Protein AF-A0A434CWB8-F1 (afdb_monomer_lite)

Radius of gyration: 24.74 Å; chains: 1; bounding box: 97×46×40 Å

Secondary structure (DSSP, 8-state):
---------------------THHHHHHHHHHHHHHHHHHHHTTEEEE-SEEEE-SSEEEEEEEEEEETT-SS-EEEEEEEEEEEEEETTEEEEEEEEE--EEEEETTEEEEE---EEEEEEEPPTT--STTTTSPB--

Sequence (139 aa):
MTIKRSTLRKLALSTFLLTLPLNAALAQDTAVADRLKAALVAQGVDITWTGVTGDNTSMVLQGVAIK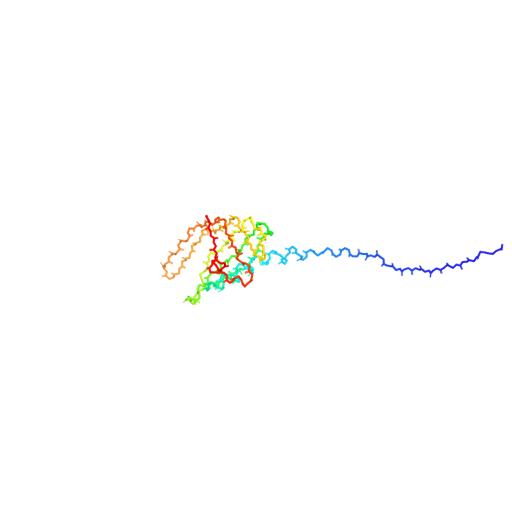PAAEKEALPIGDVKLEGVTEANGGYDIATVSTAAFTHSKDGVTLDLSPFVIHDMTVPADGATGPLGSLMMYK

pLDDT: mean 70.54, std 13.8, range [35.25, 88.81]

Foldseek 3Di:
DDDDDDDDPDDDDPPPPPPPCPVVFVVLQCVQVVLLQVLCVLVQKHKDAPDWDDGQAKIKGAQIWIDRNVHDDTHGQGIKIFHRWDDDPQWTWTQKIKGPFDWDDDPNDIDTDHIDMFGGWTRAHPPQPDPPRSDIDTD

Structure (mmCIF, N/CA/C/O backbone):
data_AF-A0A434CWB8-F1
#
_entry.id   AF-A0A434CWB8-F1
#
loop_
_atom_site.group_PDB
_atom_site.id
_atom_site.type_symbol
_atom_site.label_atom_id
_atom_site.label_alt_id
_atom_site.label_comp_id
_atom_site.label_asym_id
_atom_site.label_entity_id
_atom_site.label_seq_id
_atom_site.pdbx_PDB_ins_code
_atom_site.Cartn_x
_atom_site.Cartn_y
_atom_site.Cartn_z
_atom_site.occupancy
_atom_site.B_iso_or_equiv
_atom_site.auth_seq_id
_atom_site.auth_comp_id
_atom_site.auth_asym_id
_atom_site.auth_atom_id
_atom_site.pdbx_PDB_model_num
ATOM 1 N N . MET A 1 1 ? 77.628 30.147 -9.264 1.00 35.25 1 MET A N 1
ATOM 2 C CA . MET A 1 1 ? 76.813 31.153 -9.988 1.00 35.25 1 MET A CA 1
ATOM 3 C C . MET A 1 1 ? 76.079 30.410 -11.098 1.00 35.25 1 MET A C 1
ATOM 5 O O . MET A 1 1 ? 76.761 29.768 -11.871 1.00 35.25 1 MET A O 1
ATOM 9 N N . THR A 1 2 ? 74.754 30.327 -11.217 1.00 40.12 2 THR A N 1
ATOM 10 C CA . THR A 1 2 ? 73.648 31.058 -10.582 1.00 40.12 2 THR A CA 1
ATOM 11 C C . THR A 1 2 ? 72.386 30.193 -10.718 1.00 40.12 2 THR A C 1
ATOM 13 O O . THR A 1 2 ? 72.061 29.733 -11.808 1.00 40.12 2 THR A O 1
ATOM 16 N N . ILE A 1 3 ? 71.695 29.955 -9.604 1.00 53.75 3 ILE A N 1
ATOM 17 C CA . ILE A 1 3 ? 70.449 29.183 -9.498 1.00 53.75 3 ILE A CA 1
ATOM 18 C C . ILE A 1 3 ? 69.287 30.087 -9.931 1.00 53.75 3 ILE A C 1
ATOM 20 O O . ILE A 1 3 ? 69.067 31.124 -9.304 1.00 53.75 3 ILE A O 1
ATOM 24 N N . LYS A 1 4 ? 68.520 29.715 -10.967 1.00 51.47 4 LYS A N 1
ATOM 25 C CA . LYS A 1 4 ? 67.250 30.391 -11.278 1.00 51.47 4 LYS A CA 1
ATOM 26 C C . LYS A 1 4 ? 66.082 29.679 -10.601 1.00 51.47 4 LYS A C 1
ATOM 28 O O . LYS A 1 4 ? 65.676 28.587 -10.981 1.00 51.47 4 LYS A O 1
ATOM 33 N N . ARG A 1 5 ? 65.561 30.359 -9.580 1.00 56.03 5 ARG A N 1
ATOM 34 C CA . ARG A 1 5 ? 64.281 30.119 -8.914 1.00 56.03 5 ARG A CA 1
ATOM 35 C C . ARG A 1 5 ? 63.119 30.494 -9.843 1.00 56.03 5 ARG A C 1
ATOM 37 O O . ARG A 1 5 ? 63.142 31.557 -10.455 1.00 56.03 5 ARG A O 1
ATOM 44 N N . SER A 1 6 ? 62.083 29.665 -9.862 1.00 53.19 6 SER A 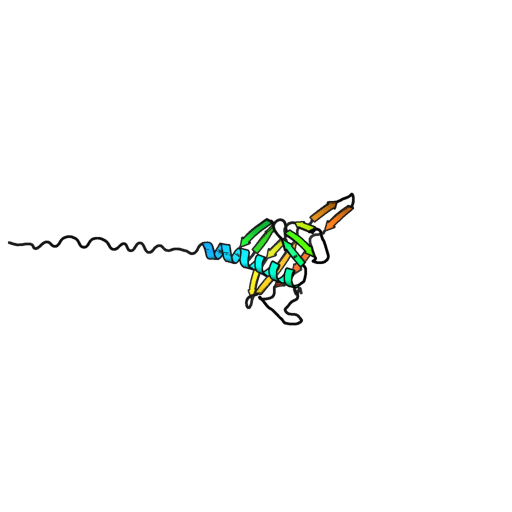N 1
ATOM 45 C CA . SER A 1 6 ? 60.698 30.049 -10.172 1.00 53.19 6 SER A CA 1
ATOM 46 C C . SER A 1 6 ? 59.800 29.097 -9.371 1.00 53.19 6 SER A C 1
ATOM 48 O O . SER A 1 6 ? 59.536 27.977 -9.784 1.00 53.19 6 SER A O 1
ATOM 50 N N . THR A 1 7 ? 59.679 29.279 -8.055 1.00 53.84 7 THR A N 1
ATOM 51 C CA . THR A 1 7 ? 58.588 30.012 -7.389 1.00 53.84 7 THR A CA 1
ATOM 52 C C . THR A 1 7 ? 57.226 29.923 -8.089 1.00 53.84 7 THR A C 1
ATOM 54 O O . THR A 1 7 ? 56.958 30.636 -9.046 1.00 53.84 7 THR A O 1
ATOM 57 N N . LEU A 1 8 ? 56.335 29.157 -7.447 1.00 55.69 8 LEU A N 1
ATOM 58 C CA . LEU A 1 8 ? 54.928 29.516 -7.228 1.00 55.69 8 LEU A CA 1
ATOM 59 C C . LEU A 1 8 ? 53.974 29.394 -8.428 1.00 55.69 8 LEU A C 1
ATOM 61 O O . LEU A 1 8 ? 53.350 30.366 -8.836 1.00 55.69 8 LEU A O 1
ATOM 65 N N . ARG A 1 9 ? 53.698 28.165 -8.872 1.00 45.44 9 ARG A N 1
ATOM 66 C CA . ARG A 1 9 ? 52.341 27.817 -9.335 1.00 45.44 9 ARG A CA 1
ATOM 67 C C . ARG A 1 9 ? 51.716 26.849 -8.343 1.00 45.44 9 ARG A C 1
ATOM 69 O O . ARG A 1 9 ? 51.646 25.646 -8.550 1.00 45.44 9 ARG A O 1
ATOM 76 N N . LYS A 1 10 ? 51.361 27.416 -7.191 1.00 49.06 10 LYS A N 1
ATOM 77 C CA . LYS A 1 10 ? 50.488 26.779 -6.214 1.00 49.06 10 LYS A CA 1
ATOM 78 C C . LYS A 1 10 ? 49.068 26.735 -6.785 1.00 49.06 10 LYS A C 1
ATOM 80 O O . LYS A 1 10 ? 48.628 27.708 -7.385 1.00 49.06 10 LYS A O 1
ATOM 85 N N . LEU A 1 11 ? 48.374 25.659 -6.424 1.00 56.28 11 LEU A N 1
ATOM 86 C CA . LEU A 1 11 ? 46.933 25.601 -6.185 1.00 56.28 11 LEU A CA 1
ATOM 87 C C . LEU A 1 11 ? 46.018 25.451 -7.415 1.00 56.28 11 LEU A C 1
ATOM 89 O O . LEU A 1 11 ? 45.491 26.417 -7.949 1.00 56.28 11 LEU A O 1
ATOM 93 N N . ALA A 1 12 ? 45.714 24.199 -7.751 1.00 54.09 12 ALA A N 1
ATOM 94 C CA . ALA A 1 12 ? 44.397 23.829 -8.263 1.00 54.09 12 ALA A CA 1
ATOM 95 C C . ALA A 1 12 ? 43.947 22.549 -7.543 1.00 54.09 12 ALA A C 1
ATOM 97 O O . ALA A 1 12 ? 44.117 21.431 -8.017 1.00 54.09 12 ALA A O 1
ATOM 98 N N . LEU A 1 13 ? 43.513 22.761 -6.300 1.00 55.53 13 LEU A N 1
ATOM 99 C CA . LEU A 1 13 ? 42.376 22.112 -5.650 1.00 55.53 13 LEU A CA 1
ATOM 100 C C . LEU A 1 13 ? 41.763 20.929 -6.437 1.00 55.53 13 LEU A C 1
ATOM 102 O O . LEU A 1 13 ? 40.831 21.116 -7.208 1.00 55.53 13 LEU A O 1
ATOM 106 N N . SER A 1 14 ? 42.264 19.710 -6.231 1.00 51.56 14 SER A N 1
ATOM 107 C CA . SER A 1 14 ? 41.568 18.477 -6.635 1.00 51.56 14 SER A CA 1
ATOM 108 C C . SER A 1 14 ? 41.061 17.758 -5.394 1.00 51.56 14 SER A C 1
ATOM 110 O O . SER A 1 14 ? 41.428 16.625 -5.104 1.00 51.56 14 SER A O 1
ATOM 112 N N . THR A 1 15 ? 40.212 18.446 -4.634 1.00 60.66 15 THR A N 1
ATOM 113 C CA . THR A 1 15 ? 39.267 17.769 -3.751 1.00 60.66 15 THR A CA 1
ATOM 114 C C . THR A 1 15 ? 38.110 17.356 -4.650 1.00 60.66 15 THR A C 1
ATOM 116 O O . THR A 1 15 ? 37.138 18.093 -4.801 1.00 60.66 15 THR A O 1
ATOM 119 N N . PHE A 1 16 ? 38.252 16.222 -5.339 1.00 58.47 16 PHE A N 1
ATOM 120 C CA . PHE A 1 16 ? 37.101 15.570 -5.949 1.00 58.47 16 PHE A CA 1
ATOM 121 C C . PHE A 1 16 ? 36.198 15.166 -4.784 1.00 58.47 16 PHE A C 1
ATOM 123 O O . PHE A 1 16 ? 36.441 14.174 -4.099 1.00 58.47 16 PHE A O 1
ATOM 130 N N . LEU A 1 17 ? 35.224 16.027 -4.485 1.00 56.59 17 LEU A N 1
ATOM 131 C CA . LEU A 1 17 ? 34.087 15.688 -3.656 1.00 56.59 17 LEU A CA 1
ATOM 132 C C . LEU A 1 17 ? 33.446 14.478 -4.330 1.00 56.59 17 LEU A C 1
ATOM 134 O O . LEU A 1 17 ? 32.755 14.614 -5.336 1.00 56.59 17 LEU A O 1
ATOM 138 N N . LEU A 1 18 ? 33.700 13.295 -3.774 1.00 55.69 18 LEU A N 1
ATOM 139 C CA . LEU A 1 18 ? 32.794 12.163 -3.874 1.00 55.69 18 LEU A CA 1
ATOM 140 C C . LEU A 1 18 ? 31.480 12.624 -3.240 1.00 55.69 18 LEU A C 1
ATOM 142 O O . LEU A 1 18 ? 31.195 12.346 -2.078 1.00 55.69 18 LEU A O 1
ATOM 146 N N . THR A 1 19 ? 30.695 13.392 -3.994 1.00 54.44 19 THR A N 1
ATOM 147 C CA . THR A 1 19 ? 29.280 13.591 -3.732 1.00 54.44 19 THR A CA 1
ATOM 148 C C . THR A 1 19 ? 28.632 12.250 -4.026 1.00 54.44 19 THR A C 1
ATOM 150 O O . THR A 1 19 ? 28.102 12.017 -5.110 1.00 54.44 19 THR A O 1
ATOM 153 N N . LEU A 1 20 ? 28.767 11.321 -3.081 1.00 58.31 20 LEU A N 1
ATOM 154 C CA . LEU A 1 20 ? 27.896 10.166 -3.003 1.00 58.31 20 LEU A CA 1
ATOM 155 C C . LEU A 1 20 ? 26.473 10.732 -3.008 1.00 58.31 20 LEU A C 1
ATOM 157 O O . LEU A 1 20 ? 26.141 11.519 -2.116 1.00 58.31 20 LEU A O 1
ATOM 161 N N . PRO A 1 21 ?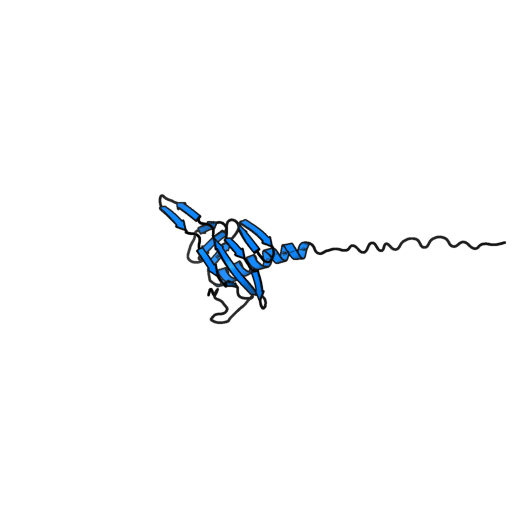 25.628 10.397 -3.992 1.00 53.47 21 PRO A N 1
ATOM 162 C CA . PRO A 1 21 ? 24.221 10.711 -3.899 1.00 53.47 21 PRO A CA 1
ATOM 163 C C . PRO A 1 21 ? 23.623 9.752 -2.863 1.00 53.47 21 PRO A C 1
ATOM 165 O O . PRO A 1 21 ? 22.957 8.786 -3.212 1.00 53.47 21 PRO A O 1
ATOM 168 N N . LEU A 1 22 ? 23.843 10.020 -1.568 1.00 52.09 22 LEU A N 1
ATOM 169 C CA . LEU A 1 22 ? 23.118 9.341 -0.483 1.00 52.09 22 LEU A CA 1
ATOM 170 C C . LEU A 1 22 ? 21.596 9.580 -0.587 1.00 52.09 22 LEU A C 1
ATOM 172 O O . LEU A 1 22 ? 20.811 8.874 0.032 1.00 52.09 22 LEU A O 1
ATOM 176 N N . ASN A 1 23 ? 21.177 10.539 -1.417 1.00 47.62 23 ASN A N 1
ATOM 177 C CA . ASN A 1 23 ? 19.782 10.896 -1.655 1.00 47.62 23 ASN A CA 1
ATOM 178 C C . ASN A 1 23 ? 19.059 9.962 -2.641 1.00 47.62 23 ASN A C 1
ATOM 180 O O . ASN A 1 23 ? 17.834 9.987 -2.683 1.00 47.62 23 ASN A O 1
ATOM 184 N N . ALA A 1 24 ? 19.775 9.151 -3.432 1.00 48.69 24 ALA A N 1
ATOM 185 C CA . ALA A 1 24 ? 19.123 8.208 -4.346 1.00 48.69 24 ALA A CA 1
ATOM 186 C C . ALA A 1 24 ? 18.401 7.089 -3.576 1.00 48.69 24 ALA A C 1
ATOM 188 O O . ALA A 1 24 ? 17.314 6.683 -3.967 1.00 48.69 24 ALA A O 1
ATOM 189 N N . ALA A 1 25 ? 18.961 6.658 -2.440 1.00 44.81 25 ALA A N 1
ATOM 190 C CA . ALA A 1 25 ? 18.332 5.657 -1.583 1.00 44.81 25 ALA A CA 1
ATOM 191 C C . ALA A 1 25 ? 17.029 6.175 -0.949 1.00 44.81 25 ALA A C 1
ATOM 193 O O . ALA A 1 25 ? 16.050 5.447 -0.916 1.00 44.81 25 ALA A O 1
ATOM 194 N N . LEU A 1 26 ? 16.987 7.443 -0.519 1.00 45.16 26 LEU A N 1
ATOM 195 C CA . LEU A 1 26 ? 15.808 8.030 0.136 1.00 45.16 26 LEU A CA 1
ATOM 196 C C . LEU A 1 26 ? 14.682 8.412 -0.840 1.00 45.16 26 LEU A C 1
ATOM 198 O O . LEU A 1 26 ? 13.517 8.352 -0.470 1.00 45.16 26 LEU A O 1
ATOM 202 N N . ALA A 1 27 ? 15.009 8.814 -2.073 1.00 49.56 27 ALA A N 1
ATOM 203 C CA . ALA A 1 27 ? 14.003 9.132 -3.093 1.00 49.56 27 ALA A CA 1
ATOM 204 C C . ALA A 1 27 ? 13.410 7.874 -3.749 1.00 49.56 27 ALA A C 1
ATOM 206 O O . ALA A 1 27 ? 12.256 7.880 -4.173 1.00 49.56 27 ALA A O 1
ATOM 207 N N . GLN A 1 28 ? 14.194 6.797 -3.838 1.00 51.09 28 GLN A N 1
ATOM 208 C CA . GLN A 1 28 ? 13.708 5.510 -4.328 1.00 51.09 28 GLN A CA 1
ATOM 209 C C . GLN A 1 28 ? 12.768 4.838 -3.315 1.00 51.09 28 GLN A C 1
ATOM 211 O O . GLN A 1 28 ? 11.763 4.261 -3.724 1.00 51.09 28 GLN A O 1
ATOM 216 N N . ASP A 1 29 ? 13.039 4.996 -2.015 1.00 58.53 29 ASP A N 1
ATOM 217 C CA . ASP A 1 29 ? 12.224 4.434 -0.929 1.00 58.53 29 ASP A CA 1
ATOM 218 C C . ASP A 1 29 ? 10.782 4.984 -0.936 1.00 58.53 29 ASP A C 1
ATOM 220 O O . ASP A 1 29 ? 9.817 4.255 -0.715 1.00 58.53 29 ASP A O 1
ATOM 224 N N . THR A 1 30 ? 10.598 6.261 -1.302 1.00 67.62 30 THR A N 1
ATOM 225 C CA . THR A 1 30 ? 9.259 6.866 -1.436 1.00 67.62 30 THR A CA 1
ATOM 226 C C . THR A 1 30 ? 8.607 6.623 -2.798 1.00 67.62 30 THR A C 1
ATOM 228 O O . THR A 1 30 ? 7.380 6.641 -2.888 1.00 67.62 30 THR A O 1
ATOM 231 N N . ALA A 1 31 ? 9.386 6.358 -3.854 1.00 75.12 31 ALA A N 1
ATOM 232 C CA . ALA A 1 31 ? 8.865 6.181 -5.213 1.00 75.12 31 ALA A CA 1
ATOM 233 C C . ALA A 1 31 ? 7.893 4.993 -5.329 1.00 75.12 31 ALA A C 1
ATOM 235 O O . ALA A 1 31 ? 6.884 5.088 -6.029 1.00 75.12 31 ALA A O 1
ATOM 236 N N . VAL A 1 32 ? 8.154 3.902 -4.599 1.00 75.88 32 VAL A N 1
ATOM 237 C CA . VAL A 1 32 ? 7.265 2.727 -4.542 1.00 75.88 32 VAL A CA 1
ATOM 238 C C . VAL A 1 32 ? 5.919 3.098 -3.922 1.00 75.88 32 VAL A C 1
ATOM 240 O O . VAL A 1 32 ? 4.866 2.786 -4.480 1.00 75.88 32 VAL A O 1
ATOM 243 N N . ALA A 1 33 ? 5.945 3.795 -2.783 1.00 77.06 33 ALA A N 1
ATOM 244 C CA . ALA A 1 33 ? 4.743 4.215 -2.073 1.00 77.06 33 ALA A CA 1
ATOM 245 C C . ALA A 1 33 ? 3.911 5.190 -2.921 1.00 77.06 33 ALA A C 1
ATOM 247 O O . ALA A 1 33 ? 2.706 4.997 -3.097 1.00 77.06 33 ALA A O 1
ATOM 248 N N . ASP A 1 34 ? 4.560 6.189 -3.524 1.00 80.62 34 ASP A N 1
ATOM 249 C CA . ASP A 1 34 ? 3.913 7.154 -4.416 1.00 80.62 34 ASP A CA 1
ATOM 250 C C . ASP A 1 34 ? 3.292 6.474 -5.644 1.00 80.62 34 ASP A C 1
ATOM 252 O O . ASP A 1 34 ? 2.178 6.811 -6.054 1.00 80.62 34 ASP A O 1
ATOM 256 N N . ARG A 1 35 ? 3.963 5.458 -6.199 1.00 77.75 35 ARG A N 1
ATOM 257 C CA . ARG A 1 35 ? 3.441 4.658 -7.310 1.00 77.75 35 ARG A CA 1
ATOM 258 C C . ARG A 1 35 ? 2.224 3.833 -6.904 1.00 77.75 35 ARG A C 1
ATOM 260 O O . ARG A 1 35 ? 1.227 3.832 -7.627 1.00 77.75 35 ARG A O 1
ATOM 267 N N . LEU A 1 36 ? 2.287 3.162 -5.753 1.00 78.56 36 LEU A N 1
ATOM 268 C CA . LEU A 1 36 ? 1.165 2.408 -5.195 1.00 78.56 36 LEU A CA 1
ATOM 269 C C . LEU A 1 36 ? -0.051 3.321 -5.000 1.00 78.56 36 LEU A C 1
ATOM 271 O O . LEU A 1 36 ? -1.164 2.967 -5.392 1.00 78.56 36 LEU A O 1
ATOM 275 N N . LYS A 1 37 ? 0.165 4.532 -4.476 1.00 81.50 37 LYS A N 1
ATOM 276 C CA . LYS A 1 37 ? -0.885 5.545 -4.355 1.00 81.50 37 LYS A CA 1
ATOM 277 C C . LYS A 1 37 ? -1.472 5.937 -5.694 1.00 81.50 37 LYS A C 1
ATOM 279 O O . LYS A 1 37 ? -2.689 5.924 -5.832 1.00 81.50 37 LYS A O 1
ATOM 284 N N . ALA A 1 38 ? -0.638 6.260 -6.678 1.00 78.88 38 ALA A N 1
ATOM 285 C CA . ALA A 1 38 ? -1.114 6.628 -8.006 1.00 78.88 38 ALA A CA 1
ATOM 286 C C . ALA A 1 38 ? -1.969 5.513 -8.637 1.00 78.88 38 ALA A C 1
ATOM 288 O O . ALA A 1 38 ? -3.018 5.796 -9.216 1.00 78.88 38 ALA A O 1
ATOM 289 N N . ALA A 1 39 ? -1.565 4.248 -8.474 1.00 75.12 39 ALA A N 1
ATOM 290 C CA . ALA A 1 39 ? -2.321 3.097 -8.962 1.00 75.12 39 ALA A CA 1
ATOM 291 C C . ALA A 1 39 ? -3.684 2.944 -8.261 1.00 75.12 39 ALA A C 1
ATOM 293 O O . ALA A 1 39 ? -4.696 2.737 -8.929 1.00 75.12 39 ALA A O 1
ATOM 294 N N . LEU A 1 40 ? -3.734 3.093 -6.935 1.00 75.06 40 LEU A N 1
ATOM 295 C CA . LEU A 1 40 ? -4.979 3.024 -6.159 1.00 75.06 40 LEU A CA 1
ATOM 296 C C . LEU A 1 40 ? -5.929 4.185 -6.484 1.00 75.06 40 LEU A C 1
ATOM 298 O O . LEU A 1 40 ? -7.124 3.968 -6.682 1.00 75.06 40 LEU A O 1
ATOM 302 N N . VAL A 1 41 ? -5.399 5.400 -6.641 1.00 78.50 41 VAL A N 1
ATOM 303 C CA . VAL A 1 41 ? -6.182 6.580 -7.040 1.00 78.50 41 VAL A CA 1
ATOM 304 C C . VAL A 1 41 ? -6.787 6.379 -8.428 1.00 78.50 41 VAL A C 1
ATOM 306 O O . VAL A 1 41 ? -7.962 6.680 -8.635 1.00 78.50 41 VAL A O 1
ATOM 309 N N . ALA A 1 42 ? -6.032 5.797 -9.366 1.00 73.38 42 ALA A N 1
ATOM 310 C CA . ALA A 1 42 ? -6.548 5.437 -10.686 1.00 73.38 42 ALA A CA 1
ATOM 311 C C . ALA A 1 42 ? -7.689 4.399 -10.622 1.00 73.38 42 ALA A C 1
ATOM 313 O O . ALA A 1 42 ? -8.548 4.381 -11.501 1.00 73.38 42 ALA A O 1
ATOM 314 N N . GLN A 1 43 ? -7.734 3.578 -9.568 1.00 71.19 43 GLN A N 1
ATOM 315 C CA . GLN A 1 43 ? -8.811 2.621 -9.284 1.00 71.19 43 GLN A CA 1
ATOM 316 C C . GLN A 1 43 ? -9.949 3.224 -8.435 1.00 71.19 43 GLN A C 1
ATOM 318 O O . GLN A 1 43 ? -10.874 2.513 -8.046 1.00 71.19 43 GLN A O 1
ATOM 323 N N . GLY A 1 44 ? -9.918 4.533 -8.161 1.00 71.12 44 GLY A N 1
ATOM 324 C CA . GLY A 1 44 ? -10.949 5.229 -7.389 1.00 71.12 44 GLY A CA 1
ATOM 325 C C . GLY A 1 44 ? -10.805 5.071 -5.875 1.00 71.12 44 GLY A C 1
ATOM 326 O O . GLY A 1 44 ? -11.792 5.195 -5.150 1.00 71.12 44 GLY A O 1
ATOM 327 N N . VAL A 1 45 ? -9.598 4.786 -5.388 1.00 76.81 45 VAL A N 1
ATOM 328 C CA . VAL A 1 45 ? -9.294 4.628 -3.966 1.00 76.81 45 VAL A CA 1
ATOM 329 C C . VAL A 1 45 ? -8.148 5.564 -3.585 1.00 76.81 45 VAL A C 1
ATOM 331 O O . VAL A 1 45 ? -6.998 5.345 -3.952 1.00 76.81 45 VAL A O 1
ATOM 334 N N . ASP A 1 46 ? -8.445 6.610 -2.818 1.00 82.12 46 ASP A N 1
ATOM 335 C CA . ASP A 1 46 ? -7.417 7.480 -2.254 1.00 82.12 46 ASP A CA 1
ATOM 336 C C . ASP A 1 46 ? -6.749 6.787 -1.068 1.00 82.12 46 ASP A C 1
ATOM 338 O O . ASP A 1 46 ? -7.411 6.351 -0.128 1.00 82.12 46 ASP A O 1
ATOM 342 N N . ILE A 1 47 ? -5.421 6.716 -1.080 1.00 82.25 47 ILE A N 1
ATOM 343 C CA . ILE A 1 47 ? -4.632 6.197 0.037 1.00 82.25 47 ILE A CA 1
ATOM 344 C C . ILE A 1 47 ? -3.678 7.276 0.550 1.00 82.25 47 ILE A C 1
ATOM 346 O O . ILE A 1 47 ? -3.063 8.030 -0.212 1.00 82.25 47 ILE A O 1
ATOM 350 N N . THR A 1 48 ? -3.565 7.368 1.867 1.00 84.94 48 THR A N 1
ATOM 351 C CA . THR A 1 48 ? -2.668 8.295 2.562 1.00 84.94 48 THR A CA 1
ATOM 352 C C . THR A 1 48 ? -1.944 7.560 3.674 1.00 84.94 48 THR A C 1
ATOM 354 O O . THR A 1 48 ? -2.535 6.683 4.285 1.00 84.94 48 THR A O 1
ATOM 357 N N . TRP A 1 49 ? -0.701 7.925 3.960 1.00 87.31 49 TRP A N 1
ATOM 358 C CA . TRP A 1 49 ? 0.089 7.399 5.075 1.00 87.31 49 TRP A CA 1
ATOM 359 C C . TRP A 1 49 ? 0.797 8.554 5.778 1.00 87.31 49 TRP A C 1
ATOM 361 O O . TRP A 1 49 ? 0.971 9.631 5.202 1.00 87.31 49 TRP A O 1
ATOM 371 N N . THR A 1 50 ? 1.195 8.343 7.029 1.00 84.69 50 THR A N 1
ATOM 372 C CA . THR A 1 50 ? 1.913 9.345 7.829 1.00 84.69 50 THR A CA 1
ATOM 373 C C . THR A 1 50 ? 3.421 9.283 7.612 1.00 84.69 50 THR A C 1
ATOM 375 O O . THR A 1 50 ? 4.097 10.302 7.743 1.00 84.69 50 THR A O 1
ATOM 378 N N . GLY A 1 51 ? 3.945 8.114 7.242 1.00 82.06 51 GLY A N 1
ATOM 379 C CA . GLY A 1 51 ? 5.361 7.907 6.969 1.00 82.06 51 GLY A CA 1
ATOM 380 C C . GLY A 1 51 ? 5.630 6.588 6.258 1.00 82.06 51 GLY A C 1
ATOM 381 O O . GLY A 1 51 ? 4.767 5.715 6.195 1.00 82.06 51 GLY A O 1
ATOM 382 N N . VAL A 1 52 ? 6.836 6.462 5.714 1.00 84.19 52 VAL A N 1
ATOM 383 C CA . VAL A 1 52 ? 7.377 5.212 5.175 1.00 84.19 52 VAL A CA 1
ATOM 384 C C . VAL A 1 52 ? 8.666 4.937 5.930 1.00 84.19 52 VAL A C 1
ATOM 386 O O . VAL A 1 52 ? 9.473 5.844 6.130 1.00 84.19 52 VAL A O 1
ATOM 389 N N . THR A 1 53 ? 8.827 3.708 6.403 1.00 82.50 53 THR A N 1
ATOM 390 C CA . THR A 1 53 ? 10.033 3.266 7.108 1.00 82.50 53 THR A CA 1
ATOM 391 C C . THR A 1 53 ? 10.510 1.954 6.520 1.00 82.50 53 THR A C 1
ATOM 393 O O . THR A 1 53 ? 9.705 1.044 6.359 1.00 82.50 53 THR A O 1
ATOM 396 N N . GLY A 1 54 ? 11.797 1.826 6.219 1.00 78.44 54 GLY A N 1
ATOM 397 C CA . GLY A 1 54 ? 12.355 0.594 5.671 1.00 78.44 54 GLY A CA 1
ATOM 398 C C . GLY A 1 54 ? 13.397 0.859 4.598 1.00 78.44 54 GLY A C 1
ATOM 399 O O . GLY A 1 54 ? 14.115 1.856 4.666 1.00 78.44 54 GLY A O 1
ATOM 400 N N . ASP A 1 55 ? 13.505 -0.083 3.671 1.00 76.69 55 ASP A N 1
ATOM 401 C CA . ASP A 1 55 ? 14.367 -0.002 2.503 1.00 76.69 55 ASP A CA 1
ATOM 402 C C . ASP A 1 55 ? 13.636 -0.441 1.223 1.00 76.69 55 ASP A C 1
ATOM 404 O O . ASP A 1 55 ? 12.496 -0.911 1.241 1.00 76.69 55 ASP A O 1
ATOM 408 N N . ASN A 1 56 ? 14.354 -0.363 0.100 1.00 71.00 56 ASN A N 1
ATOM 409 C CA . ASN A 1 56 ? 13.854 -0.687 -1.237 1.00 71.00 56 ASN A CA 1
ATOM 410 C C . ASN A 1 56 ? 13.364 -2.135 -1.421 1.00 71.00 56 ASN A C 1
ATOM 412 O O . ASN A 1 56 ? 12.814 -2.440 -2.474 1.00 71.00 56 ASN A O 1
ATOM 416 N N . THR A 1 57 ? 13.603 -3.033 -0.464 1.00 77.56 57 THR A N 1
ATOM 417 C CA . THR A 1 57 ? 13.160 -4.432 -0.505 1.00 77.56 57 THR A CA 1
ATOM 418 C C . THR A 1 57 ? 12.085 -4.734 0.530 1.00 77.56 57 THR A C 1
ATOM 420 O O . THR A 1 57 ? 11.261 -5.616 0.297 1.00 77.56 57 THR A O 1
ATOM 423 N N . SER A 1 58 ? 12.083 -4.027 1.663 1.00 82.94 58 SER A N 1
ATOM 424 C CA . SER A 1 58 ? 11.121 -4.200 2.750 1.00 82.94 58 SER A CA 1
ATOM 425 C C . SER A 1 58 ? 10.790 -2.856 3.389 1.00 82.94 58 SER A C 1
ATOM 427 O O . SER A 1 58 ? 11.637 -2.249 4.044 1.00 82.94 58 SER A O 1
ATOM 429 N N . MET A 1 59 ? 9.542 -2.415 3.260 1.00 87.12 59 MET A N 1
ATOM 430 C CA . MET A 1 59 ? 9.081 -1.122 3.762 1.00 87.12 59 MET A CA 1
ATOM 431 C C . MET A 1 59 ? 7.757 -1.237 4.509 1.00 87.12 59 MET A C 1
ATOM 433 O O . MET A 1 59 ? 6.927 -2.093 4.229 1.00 87.12 59 MET A O 1
ATOM 437 N N . VAL A 1 60 ? 7.551 -0.356 5.476 1.00 87.62 60 VAL A N 1
ATOM 438 C CA . VAL A 1 60 ? 6.339 -0.242 6.277 1.00 87.62 60 VAL A CA 1
ATOM 439 C C . VAL A 1 60 ? 5.770 1.151 6.068 1.00 87.62 60 VAL A C 1
ATOM 441 O O . VAL A 1 60 ? 6.377 2.150 6.461 1.00 87.62 60 VAL A O 1
ATOM 444 N N . LEU A 1 61 ? 4.596 1.201 5.449 1.00 87.12 61 LEU A N 1
ATOM 445 C CA . LEU A 1 61 ? 3.747 2.379 5.377 1.00 87.12 61 LEU A CA 1
ATOM 446 C C . LEU A 1 61 ? 3.052 2.532 6.728 1.00 87.12 61 LEU A C 1
ATOM 448 O O . LEU A 1 61 ? 2.275 1.670 7.136 1.00 87.12 61 LEU A O 1
ATOM 452 N N . GLN A 1 62 ? 3.346 3.616 7.431 1.00 86.38 62 GLN A N 1
ATOM 453 C CA . GLN A 1 62 ? 2.815 3.875 8.762 1.00 86.38 62 GLN A CA 1
ATOM 454 C C . GLN A 1 62 ? 1.529 4.694 8.680 1.00 86.38 62 GLN A C 1
ATOM 456 O O . GLN A 1 62 ? 1.427 5.626 7.878 1.00 86.38 62 GLN A O 1
ATOM 461 N N . GLY A 1 63 ? 0.551 4.368 9.526 1.00 84.06 63 GLY A N 1
ATOM 462 C CA . GLY A 1 63 ? -0.694 5.127 9.646 1.00 84.06 63 GLY A CA 1
ATOM 463 C C . GLY A 1 63 ? -1.459 5.256 8.328 1.00 84.06 63 GLY A C 1
ATOM 464 O O . GLY A 1 63 ? -1.944 6.339 8.000 1.00 84.06 63 GLY A O 1
ATOM 465 N N . VAL A 1 64 ? -1.535 4.173 7.556 1.00 85.12 64 VAL A N 1
ATOM 466 C CA . VAL A 1 64 ? -2.283 4.123 6.304 1.00 85.12 64 VAL A CA 1
ATOM 467 C C . VAL A 1 64 ? -3.763 4.365 6.579 1.00 85.12 64 VAL A C 1
ATOM 469 O O . VAL A 1 64 ? -4.369 3.744 7.453 1.00 85.12 64 VAL A O 1
ATOM 472 N N . ALA A 1 65 ? -4.355 5.254 5.796 1.00 84.44 65 ALA A N 1
ATOM 473 C CA . ALA A 1 65 ? -5.782 5.493 5.724 1.00 84.44 65 ALA A CA 1
ATOM 474 C C . ALA A 1 65 ? -6.236 5.404 4.270 1.00 84.44 65 ALA A C 1
ATOM 476 O O . ALA A 1 65 ? -5.585 5.944 3.371 1.00 84.44 65 ALA A O 1
ATOM 477 N N . ILE A 1 66 ? -7.356 4.721 4.057 1.00 81.94 66 ILE A N 1
ATOM 478 C CA . ILE A 1 66 ? -7.957 4.529 2.743 1.00 81.94 66 ILE A CA 1
ATOM 479 C C . ILE A 1 66 ? -9.287 5.263 2.691 1.00 81.94 66 ILE A C 1
ATOM 481 O O . ILE A 1 66 ? -10.117 5.163 3.590 1.00 81.94 66 ILE A O 1
ATOM 485 N N . LYS A 1 67 ? -9.504 5.976 1.598 1.00 84.00 67 LYS A N 1
ATOM 486 C CA . LYS A 1 67 ? -10.732 6.676 1.282 1.00 84.00 67 LYS A CA 1
ATOM 487 C C . LYS A 1 67 ? -11.200 6.243 -0.109 1.00 84.00 67 LYS A C 1
ATOM 489 O O . LYS A 1 67 ? -10.696 6.741 -1.113 1.00 84.00 67 LYS A O 1
ATOM 494 N N . PRO A 1 68 ? -12.166 5.320 -0.200 1.00 77.88 68 PRO A N 1
ATOM 495 C CA . PRO A 1 68 ? -12.844 5.051 -1.462 1.00 77.88 68 PRO A CA 1
ATOM 496 C C . PRO A 1 68 ? -13.477 6.340 -2.005 1.00 77.88 68 PRO A C 1
ATOM 498 O O . PRO A 1 68 ? -14.033 7.118 -1.234 1.00 77.88 68 PRO A O 1
ATOM 501 N N . ALA A 1 69 ? -13.452 6.563 -3.319 1.00 75.31 69 ALA A N 1
ATOM 502 C CA . ALA A 1 69 ? -13.985 7.786 -3.931 1.00 75.31 69 ALA A CA 1
ATOM 503 C C . ALA A 1 69 ? -15.486 8.012 -3.652 1.00 75.31 69 ALA A C 1
ATOM 505 O O . ALA A 1 69 ? -15.962 9.147 -3.681 1.00 75.31 69 ALA A O 1
ATOM 506 N N . ALA A 1 70 ? -16.231 6.937 -3.373 1.00 74.81 70 ALA A N 1
ATOM 507 C CA . ALA A 1 70 ? -17.644 6.991 -3.001 1.00 74.81 70 ALA A CA 1
ATOM 508 C C . ALA A 1 70 ? -17.878 7.428 -1.540 1.00 74.81 70 ALA A C 1
ATOM 510 O O . ALA A 1 70 ? -18.985 7.842 -1.196 1.00 74.81 70 ALA A O 1
ATOM 511 N N . GLU A 1 71 ? -16.849 7.358 -0.693 1.00 75.69 71 GLU A N 1
ATOM 512 C CA . GLU A 1 71 ? -16.927 7.629 0.739 1.00 75.69 71 GLU A CA 1
ATOM 513 C C . GLU A 1 71 ? -16.396 9.023 1.085 1.00 75.69 71 GLU A C 1
ATOM 515 O O . GLU A 1 71 ? -15.468 9.559 0.473 1.00 75.69 71 GLU A O 1
ATOM 520 N N . LYS A 1 72 ? -16.992 9.648 2.105 1.00 74.19 72 LYS A N 1
ATOM 521 C CA . LYS A 1 72 ? -16.573 10.988 2.553 1.00 74.19 72 LYS A CA 1
ATOM 522 C C . LYS A 1 72 ? -15.430 10.937 3.557 1.00 74.19 72 LYS A C 1
ATOM 524 O O . LYS A 1 72 ? -14.554 11.808 3.514 1.00 74.19 72 LYS A O 1
ATOM 529 N N . GLU A 1 73 ? -15.444 9.936 4.428 1.00 78.94 73 GLU A N 1
ATOM 530 C CA . GLU A 1 73 ? -14.463 9.758 5.492 1.00 78.94 73 GLU A CA 1
ATOM 531 C C . GLU A 1 73 ? -13.374 8.772 5.066 1.00 78.94 73 GLU A C 1
ATOM 533 O O . GLU A 1 73 ? -13.647 7.760 4.425 1.00 78.94 73 GLU A O 1
ATOM 538 N N . ALA A 1 74 ? -12.127 9.088 5.413 1.00 81.88 74 ALA A N 1
ATOM 539 C CA . ALA A 1 74 ? -11.033 8.140 5.276 1.00 81.88 74 ALA A CA 1
ATOM 540 C C . ALA A 1 74 ? -11.099 7.145 6.437 1.00 81.88 74 ALA A C 1
ATOM 542 O O . ALA A 1 74 ? -11.192 7.552 7.597 1.00 81.88 74 ALA A O 1
ATOM 543 N N . LEU A 1 75 ? -11.024 5.857 6.124 1.00 79.62 75 LEU A N 1
ATOM 544 C CA . LEU A 1 75 ? -10.904 4.797 7.107 1.00 79.62 75 LEU A CA 1
ATOM 545 C C . LEU A 1 75 ? -9.414 4.589 7.413 1.00 79.62 75 LEU A C 1
ATOM 547 O O . LEU A 1 75 ? -8.680 4.129 6.532 1.00 79.62 75 LEU A O 1
ATOM 551 N N . PRO A 1 76 ? -8.930 4.931 8.621 1.00 82.94 76 PRO A N 1
ATOM 552 C CA . PRO A 1 76 ? -7.598 4.518 9.038 1.00 82.94 76 PRO A CA 1
ATOM 553 C C . PRO A 1 76 ? -7.568 2.993 9.111 1.00 82.94 76 PRO A C 1
ATOM 555 O O . PRO A 1 76 ? -8.498 2.394 9.630 1.00 82.94 76 PRO A O 1
ATOM 558 N N . ILE A 1 77 ? -6.522 2.376 8.574 1.00 80.00 77 ILE A N 1
ATOM 559 C CA . ILE A 1 77 ? -6.315 0.920 8.609 1.00 80.00 77 ILE A CA 1
ATOM 560 C C . ILE A 1 77 ? -5.050 0.568 9.397 1.00 80.00 77 ILE A C 1
ATOM 562 O O . ILE A 1 77 ? -4.889 -0.566 9.829 1.00 80.00 77 ILE A O 1
ATOM 566 N N . GLY A 1 78 ? -4.175 1.551 9.638 1.00 84.75 78 GLY A N 1
ATOM 567 C CA . GLY A 1 78 ? -2.956 1.382 10.422 1.00 84.75 78 GLY A CA 1
ATOM 568 C C . GLY A 1 78 ? -1.751 1.070 9.547 1.00 84.75 78 GLY A C 1
ATOM 569 O O . GLY A 1 78 ? -1.641 1.573 8.433 1.00 84.75 78 GLY A O 1
ATOM 570 N N . ASP A 1 79 ? -0.817 0.284 10.063 1.00 88.19 79 ASP A N 1
ATOM 571 C CA . ASP A 1 79 ? 0.457 0.065 9.385 1.00 88.19 79 ASP A CA 1
ATOM 572 C C . ASP A 1 79 ? 0.356 -1.072 8.357 1.00 88.19 79 ASP A C 1
ATOM 574 O O . ASP A 1 79 ? -0.224 -2.132 8.619 1.00 88.19 79 ASP A O 1
ATOM 578 N N . VAL A 1 80 ? 0.949 -0.849 7.183 1.00 85.25 80 VAL A N 1
ATOM 579 C CA . VAL A 1 80 ? 1.002 -1.805 6.071 1.00 85.25 80 VAL A CA 1
ATOM 580 C C . VAL A 1 80 ? 2.455 -2.098 5.742 1.00 85.25 80 VAL A C 1
ATOM 582 O O . VAL A 1 80 ? 3.218 -1.203 5.392 1.00 85.25 80 VAL A O 1
ATOM 585 N N . LYS A 1 81 ? 2.839 -3.366 5.829 1.00 88.81 81 LYS A N 1
ATOM 586 C CA . LYS A 1 81 ? 4.180 -3.854 5.527 1.00 88.81 81 LYS A CA 1
ATOM 587 C C . LYS A 1 81 ? 4.217 -4.445 4.120 1.00 88.81 81 LYS A C 1
ATOM 589 O O . LYS A 1 81 ? 3.389 -5.282 3.774 1.00 88.81 81 LYS A O 1
ATOM 594 N N . LEU A 1 82 ? 5.195 -4.021 3.336 1.00 86.81 82 LEU A N 1
ATOM 595 C CA . LEU A 1 82 ? 5.506 -4.473 1.986 1.00 86.81 82 LEU A CA 1
ATOM 596 C C . LEU A 1 82 ? 6.871 -5.166 2.030 1.00 86.81 82 LEU A C 1
ATOM 598 O O . LEU A 1 82 ? 7.846 -4.577 2.489 1.00 86.81 82 LEU A O 1
ATOM 602 N N . GLU A 1 83 ? 6.947 -6.407 1.567 1.00 87.69 83 GLU A N 1
ATOM 603 C CA . GLU A 1 83 ? 8.162 -7.225 1.557 1.00 87.69 83 GLU A CA 1
ATOM 604 C C . GLU A 1 83 ? 8.434 -7.782 0.164 1.00 87.69 83 GLU A C 1
ATOM 606 O O . GLU A 1 83 ? 7.513 -8.143 -0.572 1.00 87.69 83 GLU A O 1
ATOM 611 N N . GLY A 1 84 ? 9.718 -7.889 -0.176 1.00 83.50 84 GLY A N 1
ATOM 612 C CA . GLY A 1 84 ? 10.171 -8.362 -1.479 1.00 83.50 84 GLY A CA 1
ATOM 613 C C . GLY A 1 84 ? 9.775 -7.411 -2.602 1.00 83.50 84 GLY A C 1
ATOM 614 O O . GLY A 1 84 ? 9.304 -7.863 -3.641 1.00 83.50 84 GLY A O 1
ATOM 615 N N . VAL A 1 85 ? 9.917 -6.105 -2.371 1.00 84.19 85 VAL A N 1
ATOM 616 C CA . VAL A 1 85 ? 9.660 -5.087 -3.391 1.00 84.19 85 VAL A CA 1
ATOM 617 C C . VAL A 1 85 ? 10.752 -5.159 -4.460 1.00 84.19 85 VAL A C 1
ATOM 619 O O . VAL A 1 85 ? 11.945 -5.091 -4.168 1.00 84.19 85 VAL A O 1
ATOM 622 N N . THR A 1 86 ? 10.336 -5.298 -5.713 1.00 81.31 86 THR A N 1
ATOM 623 C CA . THR A 1 86 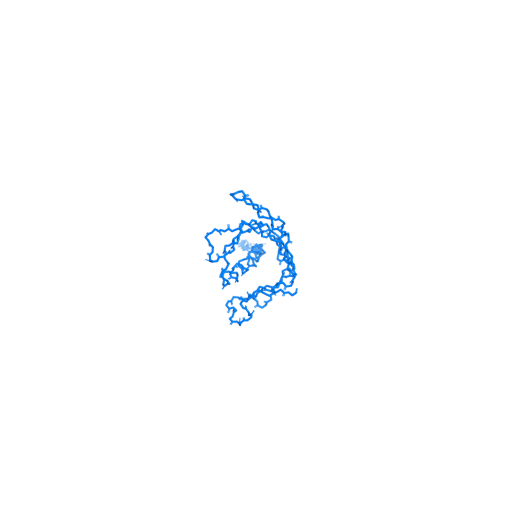? 11.207 -5.369 -6.887 1.00 81.31 86 THR A CA 1
ATOM 624 C C . THR A 1 86 ? 10.635 -4.522 -8.009 1.00 81.31 86 THR A C 1
ATOM 626 O O . THR A 1 86 ? 9.438 -4.534 -8.262 1.00 81.31 86 THR A O 1
ATOM 629 N N . GLU A 1 87 ? 11.478 -3.749 -8.684 1.00 76.56 87 GLU A N 1
ATOM 630 C CA . GLU A 1 87 ? 11.040 -2.938 -9.820 1.00 76.56 87 GLU A CA 1
ATOM 631 C C . GLU A 1 87 ? 10.886 -3.815 -11.069 1.00 76.56 87 GLU A C 1
ATOM 633 O O . GLU A 1 87 ? 11.808 -4.539 -11.452 1.00 76.56 87 GLU A O 1
ATOM 638 N N . ALA A 1 88 ? 9.728 -3.728 -11.724 1.00 73.81 88 ALA A N 1
ATOM 639 C CA . ALA A 1 88 ? 9.396 -4.511 -12.906 1.00 73.81 88 ALA A CA 1
ATOM 640 C C . ALA A 1 88 ? 8.781 -3.611 -13.986 1.00 73.81 88 ALA A C 1
ATOM 642 O O . ALA A 1 88 ? 7.637 -3.175 -13.885 1.00 73.81 88 ALA A O 1
ATOM 643 N N . ASN A 1 89 ? 9.543 -3.337 -15.052 1.00 69.31 89 ASN A N 1
ATOM 644 C CA . ASN A 1 89 ? 9.093 -2.569 -16.226 1.00 69.31 89 ASN A CA 1
ATOM 645 C C . ASN A 1 89 ? 8.470 -1.189 -15.896 1.00 69.31 89 ASN A C 1
ATOM 647 O O . ASN A 1 89 ? 7.502 -0.779 -16.536 1.00 69.31 89 ASN A O 1
ATOM 651 N N . GLY A 1 90 ? 9.002 -0.472 -14.898 1.00 67.06 90 GLY A N 1
ATOM 652 C CA . GLY A 1 90 ? 8.470 0.825 -14.449 1.00 67.06 90 GLY A CA 1
ATOM 653 C C . GLY A 1 90 ? 7.249 0.736 -13.518 1.00 67.06 90 GLY A C 1
ATOM 654 O O . GLY A 1 90 ? 6.662 1.764 -13.176 1.00 67.06 90 GLY A O 1
ATOM 655 N N . GLY A 1 91 ? 6.855 -0.479 -13.127 1.00 70.75 91 GLY A N 1
ATOM 656 C CA . GLY A 1 91 ? 5.983 -0.786 -11.992 1.00 70.75 91 GLY A CA 1
ATOM 657 C C . GLY A 1 91 ? 6.758 -1.518 -10.891 1.00 70.75 91 GLY A C 1
ATOM 658 O O . GLY A 1 91 ? 7.989 -1.568 -10.923 1.00 70.75 91 GLY A O 1
ATOM 659 N N . TYR A 1 92 ? 6.045 -2.105 -9.930 1.00 79.44 92 TYR A N 1
ATOM 660 C CA . TYR A 1 92 ? 6.657 -2.826 -8.810 1.00 79.44 92 TYR A CA 1
ATOM 661 C C . TYR A 1 92 ? 5.970 -4.165 -8.568 1.00 79.44 92 TYR A C 1
ATOM 663 O O . TYR A 1 92 ? 4.752 -4.217 -8.444 1.00 79.44 92 TYR A O 1
ATOM 671 N N . ASP A 1 93 ? 6.754 -5.225 -8.438 1.00 83.31 93 ASP A N 1
ATOM 672 C CA . ASP A 1 93 ? 6.312 -6.512 -7.919 1.00 83.31 93 ASP A CA 1
ATOM 673 C C . ASP A 1 93 ? 6.637 -6.579 -6.427 1.00 83.31 93 ASP A C 1
ATOM 675 O O . ASP A 1 93 ? 7.762 -6.298 -6.008 1.00 83.31 93 ASP A O 1
ATOM 679 N N . ILE A 1 94 ? 5.641 -6.921 -5.618 1.00 83.12 94 ILE A N 1
ATOM 680 C CA . ILE A 1 94 ? 5.736 -6.991 -4.163 1.00 83.12 94 ILE A CA 1
ATOM 681 C C . ILE A 1 94 ? 5.400 -8.419 -3.751 1.00 83.12 94 ILE A C 1
ATOM 683 O O . ILE A 1 94 ? 4.259 -8.862 -3.873 1.00 83.12 94 ILE A O 1
ATOM 687 N N . ALA A 1 95 ? 6.397 -9.147 -3.252 1.00 82.88 95 ALA A N 1
ATOM 688 C CA . ALA A 1 95 ? 6.234 -10.554 -2.896 1.00 82.88 95 ALA A CA 1
ATOM 689 C C . ALA A 1 95 ? 5.188 -10.765 -1.793 1.00 82.88 95 ALA A C 1
ATOM 691 O O . ALA A 1 95 ? 4.450 -11.751 -1.806 1.00 82.88 95 ALA A O 1
ATOM 692 N N . THR A 1 96 ? 5.128 -9.881 -0.795 1.00 83.75 96 THR A N 1
ATOM 693 C CA . THR A 1 96 ? 4.144 -9.983 0.288 1.00 83.75 96 THR A CA 1
ATOM 694 C C . THR A 1 96 ? 3.737 -8.614 0.811 1.00 83.75 96 THR A C 1
ATOM 696 O O . THR A 1 96 ? 4.573 -7.793 1.171 1.00 83.75 96 THR A O 1
ATOM 699 N N . VAL A 1 97 ? 2.431 -8.391 0.909 1.00 84.38 97 VAL A N 1
ATOM 700 C CA . VAL A 1 97 ? 1.828 -7.262 1.614 1.00 84.38 97 VAL A CA 1
ATOM 701 C C . VAL A 1 97 ? 1.101 -7.796 2.826 1.00 84.38 97 VAL A C 1
ATOM 703 O O . VAL A 1 97 ? 0.286 -8.703 2.707 1.00 84.38 97 VAL A O 1
ATOM 706 N N . SER A 1 98 ? 1.371 -7.240 3.997 1.00 85.38 98 SER A N 1
ATOM 707 C CA . SER A 1 98 ? 0.688 -7.616 5.230 1.00 85.38 98 SER A CA 1
ATOM 708 C C . SER A 1 98 ? 0.226 -6.383 5.984 1.00 85.38 98 SER A C 1
ATOM 710 O O . SER A 1 98 ? 0.906 -5.358 6.011 1.00 85.38 98 SER A O 1
ATOM 712 N N . THR A 1 99 ? -0.946 -6.475 6.594 1.00 82.25 99 THR A N 1
ATOM 713 C CA . THR A 1 99 ? -1.486 -5.424 7.457 1.00 82.25 99 THR A CA 1
ATOM 714 C C . THR A 1 99 ? -1.490 -5.876 8.903 1.00 82.25 99 THR A C 1
ATOM 716 O O . THR A 1 99 ? -1.600 -7.068 9.201 1.00 82.25 99 THR A O 1
ATOM 719 N N . ALA A 1 100 ? -1.346 -4.926 9.822 1.00 79.12 100 ALA A N 1
ATOM 720 C CA . ALA A 1 100 ? -1.585 -5.205 11.228 1.00 79.12 100 ALA A CA 1
ATOM 721 C C . ALA A 1 100 ? -3.090 -5.380 11.495 1.00 79.12 100 ALA A C 1
ATOM 723 O O . ALA A 1 100 ? -3.931 -4.838 10.778 1.00 79.12 100 ALA A O 1
ATOM 724 N N . ALA A 1 101 ? -3.427 -6.115 12.560 1.00 77.50 101 ALA A N 1
ATOM 725 C CA . ALA A 1 101 ? -4.789 -6.106 13.081 1.00 77.50 101 ALA A CA 1
ATOM 726 C C . ALA A 1 101 ? -5.138 -4.672 13.478 1.00 77.50 101 ALA A C 1
ATOM 728 O O . ALA A 1 101 ? -4.350 -4.011 14.161 1.00 77.50 101 ALA A O 1
ATOM 729 N N . PHE A 1 102 ? -6.315 -4.209 13.081 1.00 75.62 102 PHE A N 1
ATOM 730 C CA . PHE A 1 102 ? -6.753 -2.864 13.400 1.00 75.62 102 PHE A CA 1
ATOM 731 C C . PHE A 1 102 ? -8.186 -2.872 13.907 1.00 75.62 102 PHE A C 1
ATOM 733 O O . PHE A 1 102 ? -9.077 -3.481 13.319 1.00 75.62 102 PHE A O 1
ATOM 740 N N . THR A 1 103 ? -8.392 -2.150 15.001 1.00 77.44 103 THR A N 1
ATOM 741 C CA . THR A 1 103 ? -9.697 -1.958 15.616 1.00 77.44 103 THR A CA 1
ATOM 742 C C . THR A 1 103 ? -10.069 -0.489 15.507 1.00 77.44 103 THR A C 1
ATOM 744 O O . THR A 1 103 ? -9.393 0.376 16.068 1.00 77.44 103 THR A O 1
ATOM 747 N N . HIS A 1 104 ? -11.175 -0.201 14.826 1.00 75.69 104 HIS A N 1
ATOM 748 C CA . HIS A 1 104 ? -11.804 1.112 14.858 1.00 75.69 104 HIS A CA 1
ATOM 749 C C . HIS A 1 104 ? -13.073 1.043 15.685 1.00 75.69 104 HIS A C 1
ATOM 751 O O . HIS A 1 104 ? -13.939 0.230 15.393 1.00 75.69 104 HIS A O 1
ATOM 757 N N . SER A 1 105 ? -13.231 1.913 16.677 1.00 76.62 105 SER A N 1
ATOM 758 C CA . SER A 1 105 ? -14.512 2.058 17.368 1.00 76.62 105 SER A CA 1
ATOM 759 C C . SER A 1 105 ? -15.034 3.469 17.153 1.00 76.62 105 SER A C 1
ATOM 761 O O . SER A 1 105 ? -14.364 4.439 17.514 1.00 76.62 105 SER A O 1
ATOM 763 N N . LYS A 1 106 ? -16.209 3.586 16.532 1.00 74.19 106 LYS A N 1
ATOM 764 C CA . LYS A 1 106 ? -16.884 4.863 16.284 1.00 74.19 106 LYS A CA 1
ATOM 765 C C . LYS A 1 106 ? -18.379 4.706 16.533 1.00 74.19 106 LYS A C 1
ATOM 767 O O . LYS A 1 106 ? -18.980 3.720 16.122 1.00 74.19 106 LYS A O 1
ATOM 772 N N . ASP A 1 107 ? -18.958 5.660 17.259 1.00 77.06 107 ASP A N 1
ATOM 773 C CA . ASP A 1 107 ? -20.396 5.720 17.564 1.00 77.06 107 ASP A CA 1
ATOM 774 C C . ASP A 1 107 ? -20.980 4.421 18.164 1.00 77.06 107 ASP A C 1
ATOM 776 O O . ASP A 1 107 ? -22.117 4.040 17.898 1.00 77.06 107 ASP A O 1
ATOM 780 N N . GLY A 1 108 ? -20.191 3.720 18.990 1.00 75.31 108 GLY A N 1
ATOM 781 C CA . GLY A 1 108 ? -20.594 2.463 19.636 1.00 75.31 108 GLY A CA 1
ATOM 782 C C . GLY A 1 108 ? -20.507 1.220 18.742 1.00 75.31 108 GLY A C 1
ATOM 783 O O . GLY A 1 108 ? -20.837 0.126 19.197 1.00 75.31 108 GLY A O 1
ATOM 784 N N . VAL A 1 109 ? -20.036 1.367 17.500 1.00 69.75 109 VAL A N 1
ATOM 785 C CA . VAL A 1 109 ? -19.743 0.270 16.575 1.00 69.75 109 VAL A CA 1
ATOM 786 C C . VAL A 1 109 ? -18.236 0.036 16.552 1.00 69.75 109 VAL A C 1
ATOM 788 O O . VAL A 1 109 ? -17.465 0.940 16.231 1.00 69.75 109 VAL A O 1
ATOM 791 N N . THR A 1 110 ? -17.818 -1.184 16.885 1.00 79.25 110 THR A N 1
ATOM 792 C CA . THR A 1 110 ? -16.420 -1.620 16.789 1.00 79.25 110 THR A CA 1
ATOM 793 C C . THR A 1 110 ? -16.236 -2.447 15.524 1.00 79.25 110 THR A C 1
ATOM 795 O O . THR A 1 110 ? -16.869 -3.487 15.354 1.00 79.25 110 THR A O 1
ATOM 798 N N . LEU A 1 111 ? -15.382 -1.960 14.631 1.00 73.06 111 LEU A N 1
ATOM 799 C CA . LEU A 1 111 ? -14.911 -2.646 13.443 1.00 73.06 111 LEU A CA 1
ATOM 800 C C . LEU A 1 111 ? -13.536 -3.243 13.741 1.00 73.06 111 LEU A C 1
ATOM 802 O O . LEU A 1 111 ? -12.548 -2.515 13.833 1.00 73.06 111 LEU A O 1
ATOM 806 N N . ASP A 1 112 ? -13.492 -4.563 13.874 1.00 76.50 112 ASP A N 1
ATOM 807 C CA . ASP A 1 112 ? -12.252 -5.322 13.983 1.00 76.50 112 ASP A CA 1
ATOM 808 C C . ASP A 1 112 ? -11.863 -5.862 12.608 1.00 76.50 112 ASP A C 1
ATOM 810 O O . ASP A 1 112 ? -12.516 -6.742 12.044 1.00 76.50 112 ASP A O 1
ATOM 814 N N . LEU A 1 113 ? -10.781 -5.321 12.062 1.00 72.31 113 LEU A N 1
ATOM 815 C CA . LEU A 1 113 ? -10.143 -5.806 10.850 1.00 72.31 113 LEU A CA 1
ATOM 816 C C . LEU A 1 113 ? -9.012 -6.749 11.249 1.00 72.31 113 LEU A C 1
ATOM 818 O O . LEU A 1 113 ? -8.018 -6.356 11.864 1.00 72.31 113 LEU A O 1
ATOM 822 N N . SER A 1 114 ? -9.189 -8.022 10.901 1.00 75.25 114 SER A N 1
ATOM 823 C CA . SER A 1 114 ? -8.133 -9.019 11.056 1.00 75.25 114 SER A CA 1
ATOM 824 C C . SER A 1 114 ? -6.954 -8.690 10.131 1.00 75.25 114 SER A C 1
ATOM 826 O O . SER A 1 114 ? -7.185 -8.165 9.038 1.00 75.25 114 SER A O 1
ATOM 828 N N . PRO A 1 115 ? -5.713 -9.034 10.529 1.00 77.31 115 PRO A N 1
ATOM 829 C CA . PRO A 1 115 ? -4.561 -8.957 9.642 1.00 77.31 115 PRO A CA 1
ATOM 830 C C . PRO A 1 115 ? -4.874 -9.692 8.345 1.00 77.31 115 PRO A C 1
ATOM 832 O O . PRO A 1 115 ? -5.315 -10.844 8.380 1.00 77.31 115 PRO A O 1
ATOM 835 N N . PHE A 1 116 ? -4.633 -9.047 7.211 1.00 73.00 116 PHE A N 1
ATOM 836 C CA . PHE A 1 116 ? -4.695 -9.718 5.922 1.00 73.00 116 PHE A CA 1
ATOM 837 C C . PHE A 1 116 ? -3.320 -9.705 5.271 1.00 73.00 116 PHE A C 1
ATOM 839 O O . PHE A 1 116 ? -2.539 -8.764 5.429 1.00 73.00 116 PHE A O 1
ATOM 846 N N . VAL A 1 117 ? -3.024 -10.794 4.567 1.00 81.81 117 VAL A N 1
ATOM 847 C CA . VAL A 1 117 ? -1.769 -10.995 3.854 1.00 81.81 117 VAL A CA 1
ATOM 848 C C . VAL A 1 117 ? -2.106 -11.253 2.396 1.00 81.81 117 VAL A C 1
ATOM 850 O O . VAL A 1 117 ? -2.951 -12.092 2.090 1.00 81.81 117 VAL A O 1
ATOM 853 N N . ILE A 1 118 ? -1.466 -10.502 1.512 1.00 80.25 118 ILE A N 1
ATOM 854 C CA . ILE A 1 118 ? -1.559 -10.638 0.064 1.00 80.25 118 ILE A CA 1
ATOM 855 C C . ILE A 1 118 ? -0.184 -11.081 -0.416 1.00 80.25 118 ILE A C 1
ATOM 857 O O . ILE A 1 118 ? 0.818 -10.446 -0.088 1.00 80.25 118 ILE A O 1
ATOM 861 N N . HIS A 1 119 ? -0.137 -12.161 -1.184 1.00 82.00 119 HIS A N 1
ATOM 862 C CA . HIS A 1 119 ? 1.086 -12.630 -1.822 1.00 82.00 119 HIS A CA 1
ATOM 863 C C . HIS A 1 119 ? 1.095 -12.242 -3.299 1.00 82.00 119 HIS A C 1
ATOM 865 O O . HIS A 1 119 ? 0.035 -12.105 -3.916 1.00 82.00 119 HIS A O 1
ATOM 871 N N . ASP A 1 120 ? 2.301 -12.053 -3.835 1.00 78.81 120 ASP A N 1
ATOM 872 C CA . ASP A 1 120 ? 2.550 -11.787 -5.254 1.00 78.81 120 ASP A CA 1
ATOM 873 C C . ASP A 1 120 ? 1.699 -10.624 -5.800 1.00 78.81 120 ASP A C 1
ATOM 875 O O . ASP A 1 120 ? 0.946 -10.768 -6.766 1.00 78.81 120 ASP A O 1
ATOM 879 N N . MET A 1 121 ? 1.793 -9.461 -5.146 1.00 77.62 121 MET A N 1
ATOM 880 C CA . MET A 1 121 ? 1.069 -8.257 -5.544 1.00 77.62 121 MET A CA 1
ATOM 881 C C . MET A 1 121 ? 1.851 -7.476 -6.602 1.00 77.62 121 MET A C 1
ATOM 883 O O . MET A 1 121 ? 2.930 -6.955 -6.323 1.00 77.62 121 MET A O 1
ATOM 887 N N . THR A 1 122 ? 1.274 -7.313 -7.792 1.00 77.69 122 THR A N 1
ATOM 888 C CA . THR A 1 122 ? 1.862 -6.477 -8.853 1.00 77.69 122 THR A CA 1
ATOM 889 C C . THR A 1 122 ? 1.204 -5.098 -8.891 1.00 77.69 122 THR A C 1
ATOM 891 O O . THR A 1 122 ? -0.008 -4.963 -9.080 1.00 77.69 122 THR A O 1
ATOM 894 N N . VAL A 1 123 ? 2.028 -4.060 -8.753 1.00 75.25 123 VAL A N 1
ATOM 895 C CA . VAL A 1 123 ? 1.668 -2.646 -8.883 1.00 75.25 123 VAL A CA 1
ATOM 896 C C . VAL A 1 123 ? 2.003 -2.170 -10.301 1.00 75.25 123 VAL A C 1
ATOM 898 O O . VAL A 1 123 ? 3.172 -2.187 -10.701 1.00 75.25 123 VAL A O 1
ATOM 901 N N . PRO A 1 124 ? 1.012 -1.70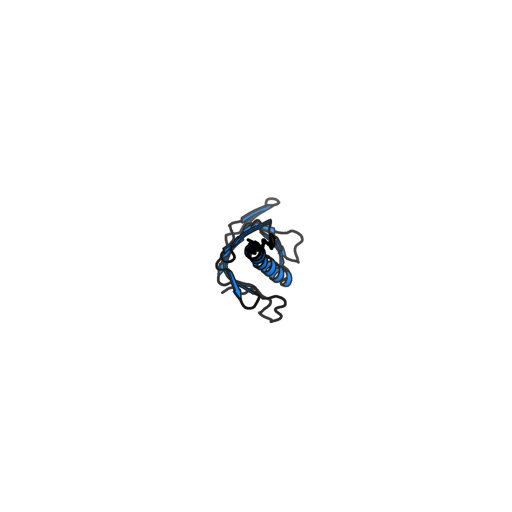8 -11.080 1.00 66.12 124 PRO A N 1
ATOM 902 C CA . PRO A 1 124 ? 1.223 -1.368 -12.482 1.00 66.12 124 PRO A CA 1
ATOM 903 C C . PRO A 1 124 ? 2.048 -0.090 -12.699 1.00 66.12 124 PRO A C 1
ATOM 905 O O . PRO A 1 124 ? 2.036 0.839 -11.886 1.00 66.12 124 PRO A O 1
ATOM 908 N N . ALA A 1 125 ? 2.725 -0.018 -13.850 1.00 64.19 125 ALA A N 1
ATOM 909 C CA . ALA A 1 125 ? 3.507 1.137 -14.301 1.00 64.19 125 ALA A CA 1
ATOM 910 C C . ALA A 1 125 ? 2.634 2.347 -14.690 1.00 64.19 125 ALA A C 1
ATOM 912 O O . ALA A 1 125 ? 1.422 2.212 -14.892 1.00 64.19 125 ALA A O 1
ATOM 913 N N . ASP A 1 126 ? 3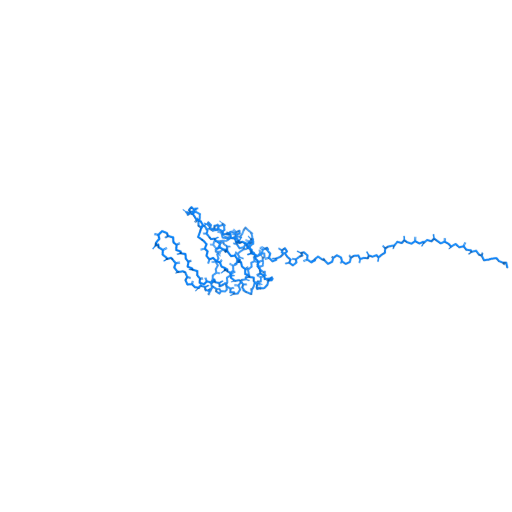.231 3.545 -14.758 1.00 58.59 126 ASP A N 1
ATOM 914 C CA . ASP A 1 126 ? 2.474 4.784 -15.002 1.00 58.59 126 ASP A CA 1
ATOM 915 C C . ASP A 1 126 ? 1.789 4.798 -16.360 1.00 58.59 126 ASP A C 1
ATOM 917 O O . ASP A 1 126 ? 2.391 4.451 -17.372 1.00 58.59 126 ASP A O 1
ATOM 921 N N . GLY A 1 127 ? 0.502 5.154 -16.375 1.00 54.22 127 GLY A N 1
ATOM 922 C CA . GLY A 1 127 ? -0.314 5.110 -17.588 1.00 54.22 127 GLY A CA 1
ATOM 923 C C . GLY A 1 127 ? -0.555 3.705 -18.164 1.00 54.22 127 GLY A C 1
ATOM 924 O O . GLY A 1 127 ? -0.830 3.589 -19.359 1.00 54.22 127 GLY A O 1
ATOM 925 N N . ALA A 1 128 ? -0.471 2.633 -17.365 1.00 53.84 128 ALA A N 1
ATOM 926 C CA . ALA A 1 128 ? -0.844 1.291 -17.814 1.00 53.84 128 ALA A CA 1
ATOM 927 C C . ALA A 1 128 ? -2.334 1.239 -18.221 1.00 53.84 128 ALA A C 1
ATOM 929 O O . ALA A 1 128 ? -3.236 1.317 -17.388 1.00 53.84 128 ALA A O 1
ATOM 930 N N . THR A 1 129 ? -2.582 1.113 -19.527 1.00 46.22 129 THR A N 1
ATOM 931 C CA . THR A 1 129 ? -3.903 1.210 -20.188 1.00 46.22 129 THR A CA 1
ATOM 932 C C . THR A 1 129 ? -4.499 -0.148 -20.583 1.00 46.22 129 THR A C 1
ATOM 934 O O . THR A 1 129 ? -5.492 -0.214 -21.307 1.00 46.22 129 THR A O 1
ATOM 937 N N . GLY A 1 130 ? -3.901 -1.256 -20.135 1.00 41.91 130 GLY A N 1
ATOM 938 C CA . GLY A 1 130 ? -4.425 -2.595 -20.409 1.00 41.91 130 GLY A CA 1
ATOM 939 C C . GLY A 1 130 ? -5.683 -2.898 -19.578 1.00 41.91 130 GLY A C 1
ATOM 940 O O . GLY A 1 130 ? -5.706 -2.544 -18.403 1.00 41.91 130 GLY A O 1
ATOM 941 N N . PRO A 1 131 ? -6.680 -3.640 -20.107 1.00 44.59 131 PRO A N 1
ATOM 942 C CA . PRO A 1 131 ? -7.916 -3.983 -19.380 1.00 44.59 131 PRO A CA 1
ATOM 943 C C . PRO A 1 131 ? -7.671 -4.758 -18.072 1.00 44.59 131 PRO A C 1
ATOM 945 O O . PRO A 1 131 ? -8.523 -4.780 -17.192 1.00 44.59 131 PRO A O 1
ATOM 948 N N . LEU A 1 132 ? -6.492 -5.374 -17.954 1.00 45.53 132 LEU A N 1
ATOM 949 C CA . LEU A 1 132 ? -5.974 -6.052 -16.765 1.00 45.53 132 LEU A CA 1
ATOM 950 C C . LEU A 1 132 ? -4.760 -5.333 -16.149 1.00 45.53 132 LEU A C 1
ATOM 952 O O . LEU A 1 132 ? -4.404 -5.601 -15.012 1.00 45.53 132 LEU A O 1
ATOM 956 N N . GLY A 1 133 ? -4.127 -4.424 -16.898 1.00 42.03 133 GLY A N 1
ATOM 957 C CA . GLY A 1 133 ? -2.925 -3.694 -16.486 1.00 42.03 133 GLY A CA 1
ATOM 958 C C . GLY A 1 133 ? -3.214 -2.480 -15.605 1.00 42.03 133 GLY A C 1
ATOM 959 O O . GLY A 1 133 ? -2.282 -1.887 -15.084 1.00 42.03 133 GLY A O 1
ATOM 960 N N . SER A 1 134 ? -4.483 -2.106 -15.431 1.00 43.12 134 SER A N 1
ATOM 961 C CA . SER A 1 134 ? -4.901 -1.053 -14.496 1.00 43.12 134 SER A CA 1
ATOM 962 C C . SER A 1 134 ? -5.375 -1.599 -13.140 1.00 43.12 134 SER A C 1
ATOM 964 O O . SER A 1 134 ? -5.633 -0.802 -12.241 1.00 43.12 134 SER A O 1
ATOM 966 N N . LEU A 1 135 ? -5.494 -2.926 -12.976 1.00 52.09 135 LEU A N 1
ATOM 967 C CA . LEU A 1 135 ? -5.933 -3.577 -11.735 1.00 52.09 135 LEU A CA 1
ATOM 968 C C . LEU A 1 135 ? -4.751 -4.184 -10.975 1.00 52.09 135 LEU A C 1
ATOM 970 O O . LEU A 1 135 ? -3.877 -4.801 -11.579 1.00 52.09 135 LEU A O 1
ATOM 974 N N . MET A 1 136 ? -4.759 -4.056 -9.645 1.00 58.84 136 MET A N 1
ATOM 975 C CA . MET A 1 136 ? -3.837 -4.824 -8.806 1.00 58.84 136 MET A CA 1
ATOM 976 C C . MET A 1 136 ? -4.202 -6.306 -8.892 1.00 58.84 136 MET A C 1
ATOM 978 O O . MET A 1 136 ? -5.355 -6.680 -8.666 1.00 58.84 136 MET A O 1
ATOM 982 N N . MET A 1 137 ? -3.220 -7.138 -9.235 1.00 65.00 137 MET A N 1
ATOM 983 C CA . MET A 1 137 ? -3.362 -8.592 -9.260 1.00 65.00 137 MET A CA 1
ATOM 984 C C . MET A 1 137 ? -2.702 -9.194 -8.026 1.00 65.00 137 MET A C 1
ATOM 986 O O . MET A 1 137 ? -1.650 -8.728 -7.598 1.00 65.00 137 MET A O 1
ATOM 990 N N . TYR A 1 138 ? -3.345 -10.217 -7.475 1.00 57.69 138 TYR A N 1
ATOM 991 C CA . TYR A 1 138 ? -2.845 -11.064 -6.399 1.00 57.69 138 TYR A CA 1
ATOM 992 C C . TYR A 1 138 ? -2.994 -12.518 -6.848 1.00 57.69 138 TYR A C 1
ATOM 994 O O . TYR A 1 138 ? -3.915 -12.826 -7.617 1.00 57.69 138 TYR A O 1
ATOM 1002 N N . LYS A 1 139 ? -2.093 -13.400 -6.417 1.00 53.22 139 LYS A N 1
ATOM 1003 C CA . LYS A 1 139 ? -2.095 -14.809 -6.825 1.00 53.22 139 LYS A CA 1
ATOM 1004 C C . LYS A 1 139 ? -2.252 -15.759 -5.645 1.00 53.22 139 LYS A C 1
ATOM 1006 O O . LYS A 1 139 ? -1.824 -15.403 -4.529 1.00 53.22 139 LYS A O 1
#